Protein AF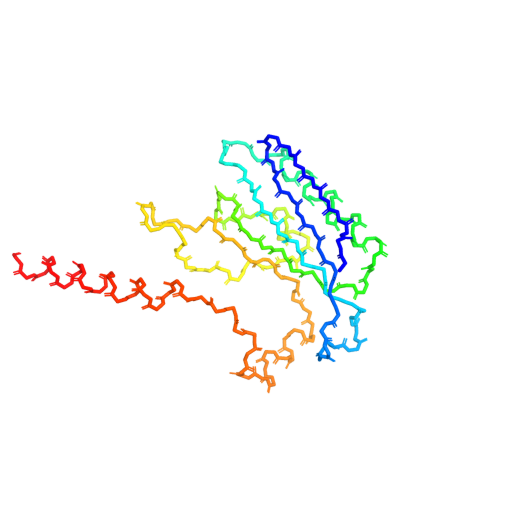-A0A9Q1CQW8-F1 (afdb_monomer_lite)

Radius of gyration: 17.64 Å; chains: 1; bounding box: 44×47×39 Å

Sequence (147 aa):
MLCSTISTPDIDFTSVKARPRFLSSEFSNITIINVYIRPSENFATSDQILKCTITDLQKENPQTYFLVVGDINRDHINMIETMGFQNIVNFCTYPQSNSIVDAVYIRVTATTLRHCIRYQRQITIVTGYTKVYCKETRRLVKNKDAN

Organism: Holothuria leucospilota (NCBI:txid206669)

Foldseek 3Di:
DWDDFDDDPFKTKTWDWDADPPDDPQAPTAIEMEMDGDDDPDNVVVLVVVVVVVVVVCVVGVRYWYKYWYFQQAQDDVSVVVVQWDWPDDAQPDPVVRGDGITIIGRDDPVNVVVVVVDVDDVPPPCVVPVVVVVVVVVVVVVVVVD

Structure (mmCIF, N/CA/C/O backbone):
data_AF-A0A9Q1CQW8-F1
#
_entry.id   AF-A0A9Q1CQW8-F1
#
loop_
_atom_site.group_PDB
_atom_site.id
_atom_site.type_symbol
_atom_site.label_atom_id
_atom_site.label_alt_id
_atom_site.label_comp_id
_atom_site.label_asym_id
_atom_sit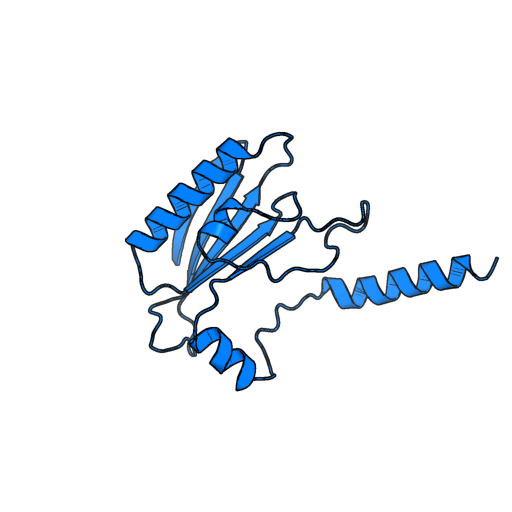e.label_entity_id
_atom_site.label_seq_id
_atom_site.pdbx_PDB_ins_code
_atom_site.Cartn_x
_atom_site.Cartn_y
_atom_site.Cartn_z
_atom_site.occupancy
_atom_site.B_iso_or_equiv
_atom_site.auth_seq_id
_atom_site.auth_comp_id
_atom_site.auth_asym_id
_atom_site.auth_atom_id
_atom_site.pdbx_PDB_model_num
ATOM 1 N N . MET A 1 1 ? -17.159 -3.297 0.514 1.00 86.00 1 MET A N 1
ATOM 2 C CA . MET A 1 1 ? -17.600 -2.113 -0.257 1.00 86.00 1 MET A CA 1
ATOM 3 C C . MET A 1 1 ? -16.402 -1.597 -1.033 1.00 86.00 1 MET A C 1
ATOM 5 O O . MET A 1 1 ? -15.336 -1.512 -0.436 1.00 86.00 1 MET A O 1
ATOM 9 N N . LEU A 1 2 ? -16.547 -1.328 -2.332 1.00 88.81 2 LEU A N 1
ATOM 10 C CA . LEU A 1 2 ? -15.499 -0.691 -3.138 1.00 88.81 2 LEU A CA 1
ATOM 11 C C . LEU A 1 2 ? -15.338 0.767 -2.696 1.00 88.81 2 LEU A C 1
ATOM 13 O O . LEU A 1 2 ? -16.343 1.431 -2.455 1.00 88.81 2 LEU A O 1
ATOM 17 N N . CYS A 1 3 ? -14.105 1.241 -2.545 1.00 88.31 3 CYS A N 1
ATOM 18 C CA . CYS A 1 3 ? -13.825 2.585 -2.033 1.00 88.31 3 CYS A CA 1
ATOM 19 C C . CYS A 1 3 ? -13.181 3.478 -3.081 1.00 88.31 3 CYS A C 1
ATOM 21 O O . CYS A 1 3 ? -13.604 4.614 -3.248 1.00 88.31 3 CYS A O 1
ATOM 23 N N . SER A 1 4 ? -12.181 2.967 -3.793 1.00 91.25 4 SER A N 1
ATOM 24 C CA . SER A 1 4 ? -11.530 3.688 -4.879 1.00 91.25 4 SER A CA 1
ATOM 25 C C . SER A 1 4 ? -10.915 2.705 -5.867 1.00 91.25 4 SER A C 1
ATOM 27 O O . SER A 1 4 ? -10.500 1.606 -5.492 1.00 91.25 4 SER A O 1
ATOM 29 N N . THR A 1 5 ? -10.860 3.115 -7.127 1.00 96.31 5 THR A N 1
ATOM 30 C CA . THR A 1 5 ? -10.161 2.421 -8.207 1.00 96.31 5 THR A CA 1
ATOM 31 C C . THR A 1 5 ? -9.406 3.454 -9.019 1.00 96.31 5 THR A C 1
ATOM 33 O O . THR A 1 5 ? -9.996 4.448 -9.442 1.00 96.31 5 THR A O 1
ATOM 36 N N . ILE A 1 6 ? -8.126 3.212 -9.257 1.00 95.50 6 ILE A N 1
ATOM 37 C CA . ILE A 1 6 ? -7.288 4.028 -10.131 1.00 95.50 6 ILE A CA 1
ATOM 38 C C . ILE A 1 6 ? -6.615 3.064 -11.095 1.00 95.50 6 ILE A C 1
ATOM 40 O O . ILE A 1 6 ? -6.135 2.015 -10.681 1.00 95.50 6 ILE A O 1
ATOM 44 N N . SER A 1 7 ? -6.602 3.414 -12.371 1.00 96.38 7 SER A N 1
ATOM 45 C CA . SER A 1 7 ? -5.868 2.678 -13.390 1.00 96.38 7 SER A CA 1
ATOM 46 C C . SER A 1 7 ? -5.165 3.701 -14.260 1.00 96.38 7 SER A C 1
ATOM 48 O O . SER A 1 7 ? -5.809 4.518 -14.922 1.00 96.38 7 SER A O 1
ATOM 50 N N . THR A 1 8 ? -3.841 3.719 -14.176 1.00 95.31 8 THR A N 1
ATOM 51 C CA . THR A 1 8 ? -2.967 4.546 -15.008 1.00 95.31 8 THR A CA 1
ATOM 52 C C . THR A 1 8 ? -1.907 3.660 -15.662 1.00 95.31 8 THR A C 1
ATOM 54 O O . THR A 1 8 ? -1.731 2.505 -15.267 1.00 95.31 8 THR A O 1
ATOM 57 N N . PRO A 1 9 ? -1.152 4.179 -16.645 1.00 95.06 9 PRO A N 1
ATOM 58 C CA . PRO A 1 9 ? -0.017 3.451 -17.208 1.00 95.06 9 PRO A CA 1
ATOM 59 C C . PRO A 1 9 ? 1.069 3.073 -16.190 1.00 95.06 9 PRO A C 1
ATOM 61 O O . PRO A 1 9 ? 1.864 2.188 -16.486 1.00 95.06 9 PRO A O 1
ATOM 64 N N . ASP A 1 10 ? 1.104 3.715 -15.017 1.00 95.69 10 ASP A N 1
ATOM 65 C CA . ASP A 1 10 ? 2.110 3.483 -13.973 1.00 95.69 10 ASP A CA 1
ATOM 66 C C . ASP A 1 10 ? 1.605 2.565 -12.849 1.00 95.69 10 ASP A C 1
ATOM 68 O O . ASP A 1 10 ? 2.384 1.816 -12.255 1.00 95.69 10 ASP A O 1
ATOM 72 N N . ILE A 1 11 ? 0.311 2.641 -12.513 1.00 96.44 11 ILE A N 1
ATOM 73 C CA . ILE A 1 11 ? -0.260 1.954 -11.352 1.00 96.44 11 ILE A CA 1
ATOM 74 C C . ILE A 1 11 ? -1.729 1.577 -11.563 1.00 96.44 11 ILE A C 1
ATOM 76 O O . ILE A 1 11 ? -2.560 2.401 -11.945 1.00 96.44 11 ILE A O 1
ATOM 80 N N . ASP A 1 12 ? -2.055 0.337 -11.212 1.00 97.25 12 ASP A N 1
ATOM 81 C CA . ASP A 1 12 ? -3.416 -0.133 -10.994 1.00 97.25 12 ASP A CA 1
ATOM 82 C C . ASP A 1 12 ? -3.646 -0.285 -9.484 1.00 97.25 12 ASP A C 1
ATOM 84 O O . ASP A 1 12 ? -2.926 -0.987 -8.779 1.00 97.25 12 ASP A O 1
ATOM 88 N N . PHE A 1 13 ? -4.655 0.398 -8.961 1.00 95.00 13 PHE A N 1
ATOM 89 C CA . PHE A 1 13 ? -4.977 0.468 -7.541 1.00 95.00 13 PHE A CA 1
ATOM 90 C C . PHE A 1 13 ? -6.459 0.171 -7.358 1.00 95.00 13 PHE A C 1
ATOM 92 O O . PHE A 1 13 ? -7.316 0.720 -8.049 1.00 95.00 13 PHE A O 1
ATOM 99 N N . THR A 1 14 ? -6.797 -0.669 -6.390 1.00 97.19 14 THR A N 1
ATOM 100 C CA . THR A 1 14 ? -8.183 -0.916 -5.991 1.00 97.19 14 THR A CA 1
ATOM 101 C C . THR A 1 14 ? -8.263 -1.038 -4.484 1.00 97.19 14 THR A C 1
ATOM 103 O O . THR A 1 14 ? -7.573 -1.862 -3.890 1.00 97.19 14 THR A O 1
ATOM 106 N N . SER A 1 15 ? -9.131 -0.252 -3.853 1.00 96.38 15 SER A N 1
ATOM 107 C CA . SER A 1 15 ? -9.360 -0.319 -2.415 1.00 96.38 15 SER A CA 1
ATOM 108 C C . SER A 1 15 ? -10.766 -0.792 -2.078 1.00 96.38 15 SER A C 1
ATOM 110 O O . SER A 1 15 ? -11.762 -0.361 -2.662 1.00 96.38 15 SER A O 1
ATOM 112 N N . VAL A 1 16 ? -10.851 -1.681 -1.094 1.00 95.75 16 VAL A N 1
ATOM 113 C CA . VAL A 1 16 ? -12.105 -2.219 -0.573 1.00 95.75 16 VAL A CA 1
ATOM 114 C C . VAL A 1 16 ? -12.136 -2.117 0.947 1.00 95.75 16 VAL A C 1
ATOM 116 O O . VAL A 1 16 ? -11.186 -2.483 1.636 1.00 95.75 16 VAL A O 1
ATOM 119 N N . LYS A 1 17 ? -13.263 -1.657 1.487 1.00 94.75 17 LYS A N 1
ATOM 120 C CA . LYS A 1 17 ? -13.567 -1.702 2.921 1.00 94.75 17 LYS A CA 1
ATOM 121 C C . LYS A 1 17 ? -14.283 -3.004 3.263 1.00 94.75 17 LYS A C 1
ATOM 123 O O . LYS A 1 17 ? -15.260 -3.384 2.602 1.00 94.75 17 LYS A O 1
ATOM 128 N N . ALA A 1 18 ? -13.840 -3.649 4.334 1.00 90.31 18 ALA A N 1
ATOM 129 C CA . ALA A 1 18 ? -14.454 -4.833 4.920 1.00 90.31 18 ALA A CA 1
ATOM 130 C C . ALA A 1 18 ? -14.469 -4.724 6.450 1.00 90.31 18 ALA A C 1
ATOM 132 O O . ALA A 1 18 ? -13.529 -4.212 7.052 1.00 90.31 18 ALA A O 1
ATOM 133 N N . ARG A 1 19 ? -15.514 -5.240 7.108 1.00 89.06 19 ARG A N 1
ATOM 134 C CA . ARG A 1 19 ? -15.590 -5.303 8.577 1.00 89.06 19 ARG A CA 1
ATOM 135 C C . ARG A 1 19 ? -15.643 -6.758 9.040 1.00 89.06 19 ARG A C 1
ATOM 137 O O . ARG A 1 19 ? -16.735 -7.305 9.176 1.00 89.06 19 ARG A O 1
ATOM 144 N N . PRO A 1 20 ? -14.489 -7.406 9.283 1.00 85.75 20 PRO A N 1
ATOM 145 C CA . PRO A 1 20 ? -14.475 -8.749 9.843 1.00 85.75 20 PRO A CA 1
ATOM 146 C C . PRO A 1 20 ? -15.199 -8.799 11.190 1.00 85.75 20 PRO A C 1
ATOM 148 O O . PRO A 1 20 ? -15.124 -7.855 11.986 1.00 85.75 20 PRO A O 1
ATOM 151 N N . ARG A 1 21 ? -15.847 -9.937 11.465 1.00 82.69 21 ARG A N 1
ATOM 152 C CA . ARG A 1 21 ? -16.586 -10.177 12.715 1.00 82.69 21 ARG A CA 1
ATOM 153 C C . ARG A 1 21 ? -15.717 -9.977 13.960 1.00 82.69 21 ARG A C 1
ATOM 155 O O . ARG A 1 21 ? -16.200 -9.454 14.955 1.00 82.69 21 ARG A O 1
ATOM 162 N N . PHE A 1 22 ? -14.443 -10.360 13.883 1.00 80.19 22 PHE A N 1
ATOM 163 C CA . PHE A 1 22 ? -13.497 -10.326 15.003 1.00 80.19 22 PHE A CA 1
ATOM 164 C C . PHE A 1 22 ? -12.467 -9.192 14.913 1.00 80.19 22 PHE A C 1
ATOM 166 O O . PHE A 1 22 ? -11.394 -9.281 15.504 1.00 80.19 22 PHE A O 1
ATOM 173 N N . LEU A 1 23 ? -12.767 -8.117 14.179 1.00 80.94 23 LEU A N 1
ATOM 174 C CA . LEU A 1 23 ? -11.896 -6.943 14.173 1.00 80.94 23 LEU A CA 1
ATOM 175 C C . LEU A 1 23 ? -12.003 -6.188 15.510 1.00 80.94 23 LEU A C 1
ATOM 177 O O . LEU A 1 23 ? -13.113 -5.930 15.989 1.00 80.94 23 LEU A O 1
ATOM 181 N N . SER A 1 24 ? -10.836 -5.832 16.061 1.00 82.50 24 SER A N 1
ATOM 182 C CA . SER A 1 24 ? -10.656 -5.055 17.296 1.00 82.50 24 SER A CA 1
ATOM 183 C C . SER A 1 24 ? -11.586 -3.843 17.360 1.00 82.50 24 SER A C 1
ATOM 185 O O . SER A 1 24 ? -11.860 -3.204 16.343 1.00 82.50 24 SER A O 1
ATOM 187 N N . SER A 1 25 ? -12.061 -3.512 18.561 1.00 82.81 25 SER A N 1
ATOM 188 C CA . SER A 1 25 ? -12.969 -2.383 18.791 1.00 82.81 25 SER A CA 1
ATOM 189 C C . SER A 1 25 ? -12.336 -1.024 18.493 1.00 82.81 25 SER A C 1
ATOM 191 O O . SER A 1 25 ? -13.060 -0.054 18.309 1.00 82.81 25 SER A O 1
ATOM 193 N N . GLU A 1 26 ? -11.005 -0.941 18.434 1.00 85.50 26 GLU A N 1
ATOM 194 C CA . GLU A 1 26 ? -10.297 0.290 18.057 1.00 85.50 26 GLU A CA 1
ATOM 195 C C . GLU A 1 26 ? -10.440 0.626 16.561 1.00 85.50 26 GLU A C 1
ATOM 197 O O . GLU A 1 26 ? -10.197 1.764 16.166 1.00 85.50 26 GLU A O 1
ATOM 202 N N . PHE A 1 27 ? -10.816 -0.359 15.733 1.00 88.94 27 PHE A N 1
ATOM 203 C CA . PHE A 1 27 ? -10.930 -0.199 14.292 1.00 88.94 27 PHE A CA 1
ATOM 204 C C . PHE A 1 27 ? -12.384 -0.296 13.836 1.00 88.94 27 PHE A C 1
ATOM 206 O O . PHE A 1 27 ? -13.124 -1.233 14.164 1.00 88.94 27 PHE A O 1
ATOM 213 N N . SER A 1 28 ? -12.786 0.656 13.001 1.00 92.19 28 SER A N 1
ATOM 214 C CA . SER A 1 28 ? -14.122 0.686 12.410 1.00 92.19 28 SER A CA 1
ATOM 215 C C . SER A 1 28 ? -14.257 -0.319 11.265 1.00 92.19 28 SER A C 1
ATOM 217 O O . SER A 1 28 ? -15.319 -0.917 11.109 1.00 92.19 28 SER A O 1
ATOM 219 N N . ASN A 1 29 ? -13.188 -0.548 10.495 1.00 93.00 29 ASN A N 1
ATOM 220 C CA . ASN A 1 29 ? -13.080 -1.525 9.407 1.00 93.00 29 ASN A CA 1
ATOM 221 C C . ASN A 1 29 ? -11.614 -1.783 9.026 1.00 93.00 29 ASN A C 1
ATOM 223 O O . ASN A 1 29 ? -10.694 -1.197 9.595 1.00 93.00 29 ASN A O 1
ATOM 227 N N . ILE A 1 30 ? -11.413 -2.711 8.094 1.00 93.00 30 ILE A N 1
ATOM 228 C CA . ILE A 1 30 ? -10.165 -2.891 7.361 1.00 93.00 30 ILE A CA 1
ATOM 229 C C . ILE A 1 30 ? -10.367 -2.315 5.960 1.00 93.00 30 ILE A C 1
ATOM 231 O O . ILE A 1 30 ? -11.330 -2.673 5.279 1.00 93.00 30 ILE A O 1
ATOM 235 N N . THR A 1 31 ? -9.436 -1.475 5.524 1.00 94.88 31 THR A N 1
ATOM 236 C CA . THR A 1 31 ? -9.302 -1.022 4.141 1.00 94.88 31 THR A CA 1
ATOM 237 C C . THR A 1 31 ? -8.163 -1.813 3.514 1.00 94.88 31 THR A C 1
ATOM 239 O O . THR A 1 31 ? -6.998 -1.646 3.880 1.00 94.88 31 THR A O 1
ATOM 242 N N . ILE A 1 32 ? -8.523 -2.715 2.605 1.00 95.12 32 ILE A N 1
ATOM 243 C CA . ILE A 1 32 ? -7.586 -3.528 1.835 1.00 95.12 32 ILE A CA 1
ATOM 244 C C . ILE A 1 32 ? -7.345 -2.800 0.523 1.00 95.12 32 ILE A C 1
ATOM 246 O O . ILE A 1 32 ? -8.289 -2.496 -0.201 1.00 95.12 32 ILE A O 1
ATOM 250 N N . ILE A 1 33 ? -6.089 -2.513 0.240 1.00 96.06 33 ILE A N 1
ATOM 251 C CA . ILE A 1 33 ? -5.625 -1.830 -0.953 1.00 96.06 33 ILE A CA 1
ATOM 252 C C . ILE A 1 33 ? -4.834 -2.854 -1.755 1.00 96.06 33 ILE A C 1
ATOM 254 O O . ILE A 1 33 ? -3.775 -3.282 -1.311 1.00 96.06 33 ILE A O 1
ATOM 258 N N . ASN A 1 34 ? -5.352 -3.247 -2.911 1.00 96.94 34 ASN A N 1
ATOM 259 C CA . ASN A 1 34 ? -4.612 -4.027 -3.887 1.00 96.94 34 ASN A CA 1
ATOM 260 C C . ASN A 1 34 ? -3.923 -3.077 -4.866 1.00 96.94 34 ASN A C 1
ATOM 262 O O . ASN A 1 34 ? -4.574 -2.186 -5.415 1.00 96.94 34 ASN A O 1
ATOM 266 N N . VAL A 1 35 ? -2.629 -3.268 -5.076 1.00 97.25 35 VAL A N 1
ATOM 267 C CA . VAL A 1 35 ? -1.789 -2.437 -5.934 1.00 97.25 35 VAL A CA 1
ATOM 268 C C . VAL A 1 35 ? -1.029 -3.324 -6.903 1.00 97.25 35 VAL A C 1
ATOM 270 O O . VAL A 1 35 ? -0.451 -4.334 -6.517 1.00 97.25 35 VAL A O 1
ATOM 273 N N . TYR A 1 36 ? -1.011 -2.907 -8.158 1.00 97.50 36 TYR A N 1
ATOM 274 C CA . TYR A 1 36 ? -0.082 -3.375 -9.162 1.00 97.50 36 TYR A CA 1
ATOM 275 C C . TYR A 1 36 ? 0.679 -2.165 -9.708 1.00 97.50 36 TYR A C 1
ATOM 277 O O . TYR A 1 36 ? 0.080 -1.281 -10.318 1.00 97.50 36 TYR A O 1
ATOM 285 N N . ILE A 1 37 ? 1.982 -2.088 -9.446 1.00 97.12 37 ILE A N 1
ATOM 286 C CA . ILE A 1 37 ? 2.856 -1.044 -9.997 1.00 97.12 37 ILE A CA 1
ATOM 287 C C . ILE A 1 37 ? 3.561 -1.632 -11.205 1.00 97.12 37 ILE A C 1
ATOM 289 O O . ILE A 1 37 ? 4.172 -2.694 -11.109 1.00 97.12 37 ILE A O 1
ATOM 293 N N . ARG A 1 38 ? 3.488 -0.951 -12.344 1.00 95.12 38 ARG A N 1
ATOM 294 C CA . ARG A 1 38 ? 4.124 -1.424 -13.576 1.00 95.12 38 ARG A CA 1
ATOM 295 C C . ARG A 1 38 ? 5.654 -1.381 -13.426 1.00 95.12 38 ARG A C 1
ATOM 297 O O . ARG A 1 38 ? 6.167 -0.441 -12.816 1.00 95.12 38 ARG A O 1
ATOM 304 N N . PRO A 1 39 ? 6.398 -2.356 -13.984 1.00 93.75 39 PRO A N 1
ATOM 305 C CA . PRO A 1 39 ? 7.857 -2.294 -14.010 1.00 93.75 39 PRO A CA 1
ATOM 306 C C . PRO A 1 39 ? 8.335 -0.991 -14.662 1.00 93.75 39 PRO A C 1
ATOM 308 O O . PRO A 1 39 ? 7.886 -0.648 -15.755 1.00 93.75 39 PRO A O 1
ATOM 311 N N . SER A 1 40 ? 9.235 -0.267 -13.999 1.00 90.69 40 SER A N 1
ATOM 312 C CA . SER A 1 40 ? 9.746 1.027 -14.460 1.00 90.69 40 SER A CA 1
ATOM 313 C C . SER A 1 40 ? 11.144 1.289 -13.897 1.00 90.69 40 SER A C 1
ATOM 315 O O . SER A 1 40 ? 11.503 0.769 -12.843 1.00 90.69 40 SER A O 1
ATOM 317 N N . GLU A 1 41 ? 11.928 2.130 -14.572 1.00 83.00 41 GLU A N 1
ATOM 318 C CA . GLU A 1 41 ? 13.177 2.681 -14.022 1.00 83.00 41 GLU A CA 1
ATOM 319 C C . GLU A 1 41 ? 12.907 3.800 -13.001 1.00 83.00 41 GLU A C 1
ATOM 321 O O . GLU A 1 41 ? 13.736 4.084 -12.137 1.00 83.00 41 GLU A O 1
ATOM 326 N N . ASN A 1 42 ? 11.732 4.437 -13.085 1.00 91.94 42 ASN A N 1
ATOM 327 C CA . ASN A 1 42 ? 11.323 5.530 -12.214 1.00 91.94 42 ASN A CA 1
ATOM 328 C C . ASN A 1 42 ? 9.894 5.322 -11.699 1.00 91.94 42 ASN A C 1
ATOM 330 O O . ASN A 1 42 ? 8.931 5.299 -12.465 1.00 91.94 42 ASN A O 1
ATOM 334 N N . PHE A 1 43 ? 9.761 5.232 -10.378 1.00 95.25 43 PHE A N 1
ATOM 335 C CA . PHE A 1 43 ? 8.495 4.981 -9.692 1.00 95.25 43 PHE A CA 1
ATOM 336 C C . PHE A 1 43 ? 7.827 6.245 -9.129 1.00 95.25 43 PHE A C 1
ATOM 338 O O . PHE A 1 43 ? 6.771 6.135 -8.506 1.00 95.25 43 PHE A O 1
ATOM 345 N N . ALA A 1 44 ? 8.388 7.441 -9.352 1.00 95.44 44 ALA A N 1
ATOM 346 C CA . ALA A 1 44 ? 7.940 8.685 -8.717 1.00 95.44 44 ALA A CA 1
ATOM 347 C C . ALA A 1 44 ? 6.440 8.968 -8.905 1.00 95.44 44 ALA A C 1
ATOM 349 O O . ALA A 1 44 ? 5.753 9.305 -7.940 1.00 95.44 44 ALA A O 1
ATOM 350 N N . THR A 1 45 ? 5.914 8.778 -10.119 1.00 95.25 45 THR A N 1
ATOM 351 C CA . THR A 1 45 ? 4.488 8.983 -10.419 1.00 95.25 45 THR A CA 1
ATOM 352 C C . THR A 1 45 ? 3.610 8.000 -9.646 1.00 95.25 45 THR A C 1
ATOM 354 O O . THR A 1 45 ? 2.672 8.414 -8.964 1.00 95.25 45 THR A O 1
ATOM 357 N N . SER A 1 46 ? 3.944 6.703 -9.688 1.00 96.00 46 SER A N 1
ATOM 358 C CA . SER A 1 46 ? 3.211 5.664 -8.951 1.00 96.00 46 SER A CA 1
ATOM 359 C C . SER A 1 46 ? 3.245 5.899 -7.436 1.00 96.00 46 SER A C 1
ATOM 361 O O . SER A 1 46 ? 2.215 5.789 -6.770 1.00 96.00 46 SER A O 1
ATOM 363 N N . ASP A 1 47 ? 4.393 6.330 -6.903 1.00 96.06 47 ASP A N 1
ATOM 364 C CA . ASP A 1 47 ? 4.574 6.658 -5.491 1.00 96.06 47 ASP A CA 1
ATOM 365 C C . ASP A 1 47 ? 3.721 7.854 -5.082 1.00 96.06 47 ASP A C 1
ATOM 367 O O . ASP A 1 47 ? 3.046 7.816 -4.052 1.00 96.06 47 ASP A O 1
ATOM 371 N N . GLN A 1 48 ? 3.693 8.909 -5.895 1.00 96.06 48 GLN A N 1
ATOM 372 C CA . GLN A 1 48 ? 2.872 10.080 -5.618 1.00 96.06 48 GLN A CA 1
ATOM 373 C C . GLN A 1 48 ? 1.376 9.736 -5.626 1.00 96.06 48 GLN A C 1
ATOM 375 O O . GLN A 1 48 ? 0.667 10.108 -4.688 1.00 96.06 48 GLN A O 1
ATOM 380 N N . ILE A 1 49 ? 0.902 8.993 -6.633 1.00 95.75 49 ILE A N 1
ATOM 381 C CA . ILE A 1 49 ? -0.501 8.558 -6.729 1.00 95.75 49 ILE A CA 1
ATOM 382 C C . ILE A 1 49 ? -0.885 7.726 -5.503 1.00 95.75 49 ILE A C 1
ATOM 384 O O . ILE A 1 49 ? -1.906 7.988 -4.857 1.00 95.75 49 ILE A O 1
ATOM 388 N N . LEU A 1 50 ? -0.052 6.746 -5.153 1.00 96.00 50 LEU A N 1
ATOM 389 C CA . LEU A 1 50 ? -0.286 5.852 -4.027 1.00 96.00 50 LEU A CA 1
ATOM 390 C C . LEU A 1 50 ? -0.296 6.615 -2.696 1.00 96.00 50 LEU A C 1
ATOM 392 O O . LEU A 1 50 ? -1.208 6.432 -1.888 1.00 96.00 50 LEU A O 1
ATOM 396 N N . LYS A 1 51 ? 0.659 7.532 -2.495 1.00 95.94 51 LYS A N 1
ATOM 397 C CA . LYS A 1 51 ? 0.742 8.397 -1.310 1.00 95.94 51 LYS A CA 1
ATOM 398 C C . LYS A 1 51 ? -0.511 9.241 -1.133 1.00 95.94 51 LYS A C 1
ATOM 400 O O . LYS A 1 51 ? -1.087 9.259 -0.044 1.00 95.94 51 LYS A O 1
ATOM 405 N N . CYS A 1 52 ? -0.910 9.957 -2.183 1.00 95.38 52 CYS A N 1
ATOM 406 C CA . CYS A 1 52 ? -2.088 10.817 -2.162 1.00 95.38 52 CYS A CA 1
ATOM 407 C C . CYS A 1 52 ? -3.333 9.992 -1.835 1.00 95.38 52 CYS A C 1
ATOM 409 O O . CYS A 1 52 ? -4.047 10.310 -0.889 1.00 95.38 52 CYS A O 1
ATOM 411 N N . THR A 1 53 ? -3.508 8.858 -2.512 1.00 94.31 53 THR A N 1
ATOM 412 C CA . THR A 1 53 ? -4.693 8.014 -2.342 1.00 94.31 53 THR A CA 1
ATOM 413 C C . THR A 1 53 ? -4.775 7.397 -0.944 1.00 94.31 53 THR A C 1
ATOM 415 O O . THR A 1 53 ? -5.835 7.425 -0.321 1.00 94.31 53 THR A O 1
ATOM 418 N N . ILE A 1 54 ? -3.667 6.880 -0.396 1.00 94.88 54 ILE A N 1
ATOM 419 C CA . ILE A 1 54 ? -3.630 6.376 0.989 1.00 94.88 54 ILE A CA 1
ATOM 420 C C . ILE A 1 54 ? -3.932 7.508 1.976 1.00 94.88 54 ILE A C 1
ATOM 422 O O . ILE A 1 54 ? -4.694 7.306 2.919 1.00 94.88 54 ILE A O 1
ATOM 426 N N . THR A 1 55 ? -3.365 8.695 1.756 1.00 95.38 55 THR A N 1
ATOM 427 C CA . THR A 1 55 ? -3.593 9.866 2.615 1.00 95.38 55 THR A CA 1
ATOM 428 C C . THR A 1 55 ? -5.065 10.281 2.613 1.00 95.38 55 THR A C 1
ATOM 430 O O . THR A 1 55 ? -5.621 10.582 3.668 1.00 95.38 55 THR A O 1
ATOM 433 N N . ASP A 1 56 ? -5.719 10.266 1.455 1.00 95.19 56 ASP A N 1
ATOM 434 C CA . ASP A 1 56 ? -7.129 10.633 1.334 1.00 95.19 56 ASP A CA 1
ATOM 435 C C . ASP A 1 56 ? -8.040 9.594 1.998 1.00 95.19 56 ASP A C 1
ATOM 437 O O . ASP A 1 56 ? -8.924 9.959 2.773 1.00 95.19 56 ASP A O 1
ATOM 441 N N . LEU A 1 57 ? -7.756 8.298 1.821 1.00 93.75 57 LEU A N 1
ATOM 442 C CA . LEU A 1 57 ? -8.464 7.225 2.531 1.00 93.75 57 LEU A CA 1
ATOM 443 C C . LEU A 1 57 ? -8.266 7.309 4.055 1.00 93.75 57 LEU A C 1
ATOM 445 O O . LEU A 1 57 ? -9.193 7.037 4.819 1.00 93.75 57 LEU A O 1
ATOM 449 N N . GLN A 1 58 ? -7.067 7.690 4.512 1.00 92.75 58 GLN A N 1
ATOM 450 C CA . GLN A 1 58 ? -6.770 7.904 5.933 1.00 92.75 58 GLN A CA 1
ATOM 451 C C . GLN A 1 58 ? -7.579 9.064 6.513 1.00 92.75 58 GLN A C 1
ATOM 453 O O . GLN A 1 58 ? -8.075 8.957 7.634 1.00 92.75 58 GLN A O 1
ATOM 458 N N . LYS A 1 59 ? -7.727 10.159 5.758 1.00 94.69 59 LYS A N 1
ATOM 459 C CA . LYS A 1 59 ? -8.559 11.303 6.154 1.00 94.69 59 LYS A CA 1
ATOM 460 C C . LYS A 1 59 ? -10.041 10.939 6.193 1.00 94.69 59 LYS A C 1
ATOM 462 O O . LYS A 1 59 ? -10.733 11.364 7.112 1.00 94.69 59 LYS A O 1
ATOM 467 N N . GLU A 1 60 ? -10.516 10.151 5.228 1.00 93.56 60 GLU A N 1
ATOM 468 C CA . GLU A 1 60 ? -11.918 9.726 5.146 1.00 93.56 60 GLU A CA 1
ATOM 469 C C . GLU A 1 60 ? -12.321 8.842 6.338 1.00 93.56 60 GLU A C 1
ATOM 471 O O . GLU A 1 60 ? -13.418 8.978 6.876 1.00 93.56 60 GLU A O 1
ATOM 476 N N . ASN A 1 61 ? -11.440 7.936 6.775 1.00 91.00 61 ASN A N 1
ATOM 477 C CA . ASN A 1 61 ? -11.691 7.085 7.936 1.00 91.00 61 ASN A CA 1
ATOM 478 C C . ASN A 1 61 ? -10.413 6.834 8.755 1.00 91.00 61 ASN A C 1
ATOM 480 O O . ASN A 1 61 ? -9.749 5.811 8.562 1.00 91.00 61 ASN A O 1
ATOM 484 N N . PRO A 1 62 ? -10.103 7.693 9.742 1.00 91.19 62 PRO A N 1
ATOM 485 C CA . PRO A 1 62 ? -8.903 7.555 10.571 1.00 91.19 62 PRO A CA 1
ATOM 486 C C . PRO A 1 62 ? -8.850 6.263 11.400 1.00 91.19 62 PRO A C 1
ATOM 488 O O . PRO A 1 62 ? -7.774 5.834 11.809 1.00 91.19 62 PRO A O 1
ATOM 491 N N . GLN A 1 63 ? -10.006 5.637 11.653 1.00 90.94 63 GLN A N 1
ATOM 492 C CA . GLN A 1 63 ? -10.132 4.400 12.429 1.00 90.94 63 GLN A CA 1
ATOM 493 C C . GLN A 1 63 ? -10.106 3.133 11.558 1.00 90.94 63 GLN A C 1
ATOM 495 O O . GLN A 1 63 ? -10.412 2.046 12.050 1.00 90.94 63 GLN A O 1
ATOM 500 N N . THR A 1 64 ? -9.771 3.223 10.268 1.00 90.50 64 THR A N 1
ATOM 501 C CA . THR A 1 64 ? -9.549 2.015 9.466 1.00 90.50 64 THR A CA 1
ATOM 502 C C . THR A 1 64 ? -8.175 1.413 9.739 1.00 90.50 64 THR A C 1
ATOM 504 O O . THR A 1 64 ? -7.163 2.110 9.819 1.00 90.50 64 THR A O 1
ATOM 507 N N . TYR A 1 65 ? -8.119 0.086 9.791 1.00 91.25 65 TYR A N 1
ATOM 508 C CA . TYR A 1 65 ? -6.863 -0.636 9.652 1.00 91.25 65 TYR A CA 1
ATOM 509 C C . TYR A 1 65 ? -6.500 -0.729 8.168 1.00 91.25 65 TYR A C 1
ATOM 511 O O . TYR A 1 65 ? -7.345 -1.119 7.364 1.00 91.25 65 TYR A O 1
ATOM 519 N N . PHE A 1 66 ? -5.277 -0.363 7.789 1.00 92.44 66 PHE A N 1
ATOM 520 C CA . PHE A 1 66 ? -4.828 -0.438 6.398 1.00 92.44 66 PHE A CA 1
ATOM 521 C C . PHE A 1 66 ? -4.003 -1.694 6.148 1.00 92.44 66 PHE A C 1
ATOM 523 O O . PHE A 1 66 ? -3.085 -2.009 6.906 1.00 92.44 66 PHE A O 1
ATOM 530 N N . LEU A 1 67 ? -4.316 -2.354 5.039 1.00 93.75 67 LEU A N 1
ATOM 531 C CA . LEU A 1 67 ? -3.554 -3.455 4.476 1.00 93.75 67 LEU A CA 1
ATOM 532 C C . LEU A 1 67 ? -3.292 -3.125 3.005 1.00 93.75 67 LEU A C 1
ATOM 534 O O . LEU A 1 67 ? -4.234 -3.117 2.219 1.00 93.75 67 LEU A O 1
ATOM 538 N N . VAL A 1 68 ? -2.047 -2.826 2.641 1.00 95.88 68 VAL A N 1
ATOM 539 C CA . VAL A 1 68 ? -1.644 -2.581 1.247 1.00 95.88 68 VAL A CA 1
ATOM 540 C C . VAL A 1 68 ? -0.937 -3.831 0.739 1.00 95.88 68 VAL A C 1
ATOM 542 O O . VAL A 1 68 ? -0.017 -4.317 1.386 1.00 95.88 68 VAL A O 1
ATOM 545 N N . VAL A 1 69 ? -1.388 -4.390 -0.377 1.00 96.12 69 VAL A N 1
ATOM 546 C CA . VAL A 1 69 ? -0.913 -5.669 -0.916 1.00 96.12 69 VAL A CA 1
ATOM 547 C C . VAL A 1 69 ? -0.792 -5.616 -2.426 1.00 96.12 69 VAL A C 1
ATOM 549 O O . VAL A 1 69 ? -1.535 -4.882 -3.071 1.00 96.12 69 VAL A O 1
ATOM 552 N N . GLY A 1 70 ? 0.087 -6.443 -2.978 1.00 95.88 70 GLY A N 1
ATOM 553 C CA . GLY A 1 70 ? 0.127 -6.747 -4.405 1.00 95.88 70 GLY A CA 1
ATOM 554 C C . GLY A 1 70 ? 1.535 -6.695 -4.981 1.00 95.88 70 GLY A C 1
ATOM 555 O O . GLY A 1 70 ? 2.511 -6.695 -4.230 1.00 95.88 70 GLY A O 1
ATOM 556 N N . ASP A 1 71 ? 1.620 -6.677 -6.307 1.00 95.94 71 ASP A N 1
ATOM 557 C CA . ASP A 1 71 ? 2.875 -6.695 -7.057 1.00 95.94 71 ASP A CA 1
ATOM 558 C C . ASP A 1 71 ? 3.356 -5.260 -7.304 1.00 95.94 71 ASP A C 1
ATOM 560 O O . ASP A 1 71 ? 2.729 -4.460 -7.999 1.00 95.94 71 ASP A O 1
ATOM 564 N N . ILE A 1 72 ? 4.475 -4.916 -6.685 1.00 96.12 72 ILE A N 1
ATOM 565 C CA . ILE A 1 72 ? 5.066 -3.582 -6.711 1.00 96.12 72 ILE A CA 1
ATOM 566 C C . ILE A 1 72 ? 6.268 -3.495 -7.660 1.00 96.12 72 ILE A C 1
ATOM 568 O O . ILE A 1 72 ? 6.828 -2.408 -7.799 1.00 96.12 72 ILE A O 1
ATOM 572 N N . ASN A 1 73 ? 6.666 -4.610 -8.293 1.00 95.75 73 ASN A N 1
ATOM 573 C CA . ASN A 1 73 ? 7.802 -4.721 -9.216 1.00 95.75 73 ASN A CA 1
ATOM 574 C C . ASN A 1 73 ? 9.139 -4.150 -8.687 1.00 95.75 73 ASN A C 1
ATOM 576 O O . ASN A 1 73 ? 9.995 -3.718 -9.460 1.00 95.75 73 ASN A O 1
ATOM 580 N N . ARG A 1 74 ? 9.328 -4.157 -7.361 1.00 94.00 74 ARG A N 1
ATOM 581 C CA . ARG A 1 74 ? 10.561 -3.787 -6.637 1.00 94.00 74 ARG A CA 1
ATOM 582 C C . ARG A 1 74 ? 10.524 -4.353 -5.215 1.00 94.00 74 ARG A C 1
ATOM 584 O O . ARG A 1 74 ? 9.453 -4.686 -4.730 1.00 94.00 74 ARG A O 1
ATOM 591 N N . ASP A 1 75 ? 11.656 -4.381 -4.518 1.00 91.12 75 ASP A N 1
ATOM 592 C CA . ASP A 1 75 ? 11.726 -5.005 -3.186 1.00 91.12 75 ASP A CA 1
ATOM 593 C C . ASP A 1 75 ? 10.915 -4.261 -2.106 1.00 91.12 75 ASP A C 1
ATOM 595 O O . ASP A 1 75 ? 10.347 -4.879 -1.202 1.00 91.12 75 ASP A O 1
ATOM 599 N N . HIS A 1 76 ? 10.881 -2.925 -2.163 1.00 93.38 76 HIS A N 1
ATOM 600 C CA . HIS A 1 76 ? 10.207 -2.097 -1.162 1.00 93.38 76 HIS A CA 1
ATOM 601 C C . HIS A 1 76 ? 9.803 -0.709 -1.692 1.00 93.38 76 HIS A C 1
ATOM 603 O O . HIS A 1 76 ? 10.355 -0.188 -2.662 1.00 93.38 76 HIS A O 1
ATOM 609 N N . ILE A 1 77 ? 8.836 -0.087 -1.014 1.00 95.12 77 ILE A N 1
ATOM 610 C CA . ILE A 1 77 ? 8.327 1.267 -1.238 1.00 95.12 77 ILE A CA 1
ATOM 611 C C . ILE A 1 77 ? 8.685 2.138 -0.025 1.00 95.12 77 ILE A C 1
ATOM 613 O O . ILE A 1 77 ? 7.892 2.291 0.907 1.00 95.12 77 ILE A O 1
ATOM 617 N N . ASN A 1 78 ? 9.863 2.769 -0.065 1.00 93.81 78 ASN A N 1
ATOM 618 C CA . ASN A 1 78 ? 10.387 3.627 1.015 1.00 93.81 78 ASN A CA 1
ATOM 619 C C . ASN A 1 78 ? 9.388 4.694 1.501 1.00 93.81 78 ASN A C 1
ATOM 621 O O . ASN A 1 78 ? 9.294 5.008 2.690 1.00 93.81 78 ASN A O 1
ATOM 625 N N . MET A 1 79 ? 8.617 5.266 0.575 1.00 94.62 79 MET A N 1
ATOM 626 C CA . MET A 1 79 ? 7.629 6.296 0.888 1.00 94.62 79 MET A CA 1
ATOM 627 C C . MET A 1 79 ? 6.502 5.762 1.786 1.00 94.62 79 MET A C 1
ATOM 629 O O . MET A 1 79 ? 6.143 6.426 2.758 1.00 94.62 79 MET A O 1
ATOM 633 N N . ILE A 1 80 ? 5.994 4.555 1.515 1.00 93.81 80 ILE A N 1
ATOM 634 C CA . ILE A 1 80 ? 4.968 3.907 2.344 1.00 93.81 80 ILE A CA 1
ATOM 635 C C . ILE A 1 80 ? 5.532 3.568 3.726 1.00 93.81 80 ILE A C 1
ATOM 637 O O . ILE A 1 80 ? 4.859 3.762 4.739 1.00 93.81 80 ILE A O 1
ATOM 641 N N . GLU A 1 81 ? 6.785 3.128 3.791 1.00 94.00 81 GLU A N 1
ATOM 642 C CA . GLU A 1 81 ? 7.454 2.819 5.058 1.00 94.00 81 GLU A CA 1
ATOM 643 C C . GLU A 1 81 ? 7.616 4.065 5.932 1.00 94.00 81 GLU A C 1
ATOM 645 O O . GLU A 1 81 ? 7.320 4.040 7.127 1.00 94.00 81 GLU A O 1
ATOM 650 N N . THR A 1 82 ? 7.932 5.206 5.315 1.00 94.00 82 THR A N 1
ATOM 651 C CA . THR A 1 82 ? 7.979 6.514 5.993 1.00 94.00 82 THR A CA 1
ATOM 652 C C . THR A 1 82 ? 6.600 6.943 6.525 1.00 94.00 82 THR A C 1
ATOM 654 O O . THR A 1 82 ? 6.511 7.660 7.520 1.00 94.00 82 THR A O 1
ATOM 657 N N . MET A 1 83 ? 5.496 6.467 5.934 1.00 92.75 83 MET A N 1
ATOM 658 C CA . MET A 1 83 ? 4.136 6.670 6.468 1.00 92.75 83 MET A CA 1
ATOM 659 C C . MET A 1 83 ? 3.814 5.762 7.679 1.00 92.75 83 MET A C 1
ATOM 661 O O . MET A 1 83 ? 2.715 5.837 8.246 1.00 92.75 83 MET A O 1
ATOM 665 N N . GLY A 1 84 ? 4.763 4.922 8.104 1.00 91.62 84 GLY A N 1
ATOM 666 C CA . GLY A 1 84 ? 4.656 4.028 9.257 1.00 91.62 84 GLY A CA 1
ATOM 667 C C . GLY A 1 84 ? 4.101 2.642 8.928 1.00 91.62 84 GLY A C 1
ATOM 668 O O . GLY A 1 84 ? 3.576 1.969 9.818 1.00 91.62 84 GLY A O 1
ATOM 669 N N . PHE A 1 85 ? 4.159 2.230 7.663 1.00 93.06 85 PHE A N 1
ATOM 670 C CA . PHE A 1 85 ? 3.849 0.863 7.255 1.00 93.06 85 PHE A CA 1
ATOM 671 C C . PHE A 1 85 ? 5.103 -0.012 7.285 1.00 93.06 85 PHE A C 1
ATOM 673 O O . PHE A 1 85 ? 6.218 0.469 7.130 1.00 93.06 85 PHE A O 1
ATOM 680 N N . GLN A 1 86 ? 4.914 -1.316 7.444 1.00 91.94 86 GLN A N 1
ATOM 681 C CA . GLN A 1 86 ? 5.980 -2.308 7.415 1.00 91.94 86 GLN A CA 1
ATOM 682 C C . GLN A 1 86 ? 5.669 -3.362 6.356 1.00 91.94 86 GLN A C 1
ATOM 684 O O . GLN A 1 86 ? 4.581 -3.945 6.395 1.00 91.94 86 GLN A O 1
ATOM 689 N N . ASN A 1 87 ? 6.623 -3.628 5.455 1.00 91.44 87 ASN A N 1
ATOM 690 C CA . ASN A 1 87 ? 6.549 -4.792 4.576 1.00 91.44 87 ASN A CA 1
ATOM 691 C C . ASN A 1 87 ? 6.817 -6.059 5.394 1.00 91.44 87 ASN A C 1
ATOM 693 O O . ASN A 1 87 ? 7.832 -6.154 6.085 1.00 91.44 87 ASN A O 1
ATOM 697 N N . ILE A 1 88 ? 5.916 -7.032 5.324 1.00 89.88 88 ILE A N 1
ATOM 698 C CA . ILE A 1 88 ? 6.087 -8.332 5.988 1.00 89.88 88 ILE A CA 1
ATOM 699 C C . ILE A 1 88 ? 6.516 -9.443 5.027 1.00 89.88 88 ILE A C 1
ATOM 701 O O . ILE A 1 88 ? 6.776 -10.560 5.474 1.00 89.88 88 ILE A O 1
ATOM 705 N N . VAL A 1 89 ? 6.594 -9.165 3.722 1.00 86.88 89 VAL A N 1
ATOM 706 C CA . VAL A 1 89 ? 7.139 -10.108 2.742 1.00 86.88 89 VAL A CA 1
ATOM 707 C C . VAL A 1 89 ? 8.660 -10.012 2.768 1.00 86.88 89 VAL A C 1
ATOM 709 O O . VAL A 1 89 ? 9.234 -8.961 2.512 1.00 86.88 89 VAL A O 1
ATOM 712 N N . ASN A 1 90 ? 9.312 -11.123 3.102 1.00 86.31 90 ASN A N 1
ATOM 713 C CA . ASN A 1 90 ? 10.767 -11.224 3.231 1.00 86.31 90 ASN A CA 1
ATOM 714 C C . ASN A 1 90 ? 11.339 -12.460 2.517 1.00 86.31 90 ASN A C 1
ATOM 716 O O . ASN A 1 90 ? 12.417 -12.945 2.857 1.00 86.31 90 ASN A O 1
ATOM 720 N N . PHE A 1 91 ? 10.593 -13.005 1.558 1.00 86.19 91 PHE A N 1
ATOM 721 C CA . PHE A 1 91 ?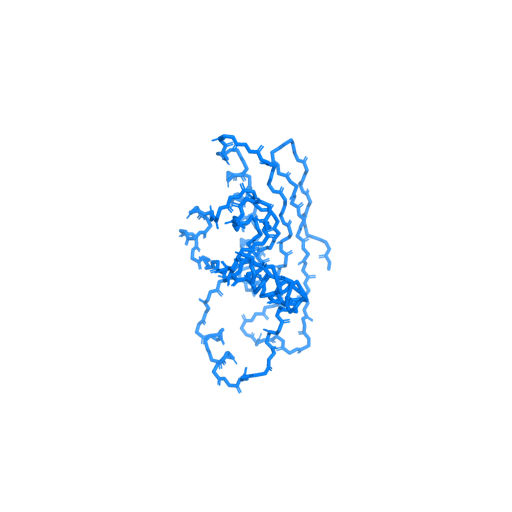 10.970 -14.180 0.786 1.00 86.19 91 PHE A CA 1
ATOM 722 C C . PHE A 1 91 ? 10.771 -13.910 -0.704 1.00 86.19 91 PHE A C 1
ATOM 724 O O . PHE A 1 91 ? 9.923 -13.107 -1.078 1.00 86.19 91 PHE A O 1
ATOM 731 N N . CYS A 1 92 ? 11.541 -14.606 -1.541 1.00 88.19 92 CYS A N 1
ATOM 732 C CA . CYS A 1 92 ? 11.459 -14.516 -2.997 1.00 88.19 92 CYS A CA 1
ATOM 733 C C . CYS A 1 92 ? 10.040 -14.829 -3.494 1.00 88.19 92 CYS A C 1
ATOM 735 O O . CYS A 1 92 ? 9.508 -15.911 -3.220 1.00 88.19 92 CYS A O 1
ATOM 737 N N . THR A 1 93 ? 9.451 -13.890 -4.231 1.00 91.25 93 THR A N 1
ATOM 738 C CA . THR A 1 93 ? 8.118 -14.044 -4.829 1.00 91.25 93 THR A CA 1
ATOM 739 C C . THR A 1 93 ? 8.169 -14.170 -6.348 1.00 91.25 93 THR A C 1
ATOM 741 O O . THR A 1 93 ? 7.230 -14.697 -6.940 1.00 91.25 93 THR A O 1
ATOM 744 N N . TYR A 1 94 ? 9.308 -13.827 -6.963 1.00 89.62 94 TYR A N 1
ATOM 745 C CA . TYR A 1 94 ? 9.574 -14.049 -8.379 1.00 89.62 94 TYR A CA 1
ATOM 746 C C . TYR A 1 94 ? 10.831 -14.923 -8.585 1.00 89.62 94 TYR A C 1
ATOM 748 O O . TYR A 1 94 ? 11.965 -14.427 -8.595 1.00 89.62 94 TYR A O 1
ATOM 756 N N . PRO A 1 95 ? 10.659 -16.255 -8.726 1.00 86.69 95 PRO A N 1
ATOM 757 C CA . PRO A 1 95 ? 11.760 -17.221 -8.711 1.00 86.69 95 PRO A CA 1
ATOM 758 C C . PRO A 1 95 ? 12.779 -17.073 -9.843 1.00 86.69 95 PRO A C 1
ATOM 760 O O . PRO A 1 95 ? 13.938 -17.435 -9.661 1.00 86.69 95 PRO A O 1
ATOM 763 N N . GLN A 1 96 ? 12.365 -16.566 -11.006 1.00 89.56 96 GLN A N 1
ATOM 764 C CA . GLN A 1 96 ? 13.205 -16.488 -12.203 1.00 89.56 96 GLN A CA 1
ATOM 765 C C . GLN A 1 96 ? 14.407 -15.556 -12.012 1.00 89.56 96 GLN A C 1
ATOM 767 O O . GLN A 1 96 ? 15.486 -15.853 -12.518 1.00 89.56 96 GLN A O 1
ATOM 772 N N . SER A 1 97 ? 14.237 -14.461 -11.267 1.00 88.19 97 SER A N 1
ATOM 773 C CA . SER A 1 97 ? 15.312 -13.509 -10.946 1.00 88.19 97 SER A CA 1
ATOM 774 C C . SER A 1 97 ? 15.673 -13.474 -9.464 1.00 88.19 97 SER A C 1
ATOM 776 O O . SER A 1 97 ? 16.467 -12.632 -9.056 1.00 88.19 97 SER A O 1
ATOM 778 N N . ASN A 1 98 ? 15.118 -14.384 -8.658 1.00 90.25 98 ASN A N 1
ATOM 779 C CA . ASN A 1 98 ? 15.332 -14.437 -7.213 1.00 90.25 98 ASN A CA 1
ATOM 780 C C . ASN A 1 98 ? 15.031 -13.099 -6.498 1.00 90.25 98 ASN A C 1
ATOM 782 O O . ASN A 1 98 ? 15.782 -12.683 -5.617 1.00 90.25 98 ASN A O 1
ATOM 786 N N . SER A 1 99 ? 13.948 -12.423 -6.894 1.00 90.62 99 SER A N 1
ATOM 787 C CA . SER A 1 99 ? 13.556 -11.105 -6.376 1.00 90.62 99 SER A CA 1
ATOM 788 C C . SER A 1 99 ? 12.253 -11.149 -5.573 1.00 90.62 99 SER A C 1
ATOM 790 O O . SER A 1 99 ? 11.461 -12.097 -5.657 1.00 90.62 99 SER A O 1
ATOM 792 N N . ILE A 1 100 ? 12.037 -10.110 -4.765 1.00 91.56 100 ILE A N 1
ATOM 793 C CA . ILE A 1 100 ? 10.798 -9.886 -4.022 1.00 91.56 100 ILE A CA 1
ATOM 794 C C . ILE A 1 100 ? 10.046 -8.788 -4.767 1.00 91.56 100 ILE A C 1
ATOM 796 O O . ILE A 1 100 ? 10.444 -7.633 -4.733 1.00 91.56 100 ILE A O 1
ATOM 800 N N . VAL A 1 101 ? 8.999 -9.153 -5.501 1.00 94.75 101 VAL A N 1
ATOM 801 C CA . VAL A 1 101 ? 8.211 -8.184 -6.287 1.00 94.75 101 VAL A CA 1
ATOM 802 C C . VAL A 1 101 ? 6.821 -7.981 -5.708 1.00 94.75 101 VAL A C 1
ATOM 804 O O . VAL A 1 101 ? 6.210 -6.947 -5.940 1.00 94.75 101 VAL A O 1
ATOM 807 N N . ASP A 1 102 ? 6.348 -8.922 -4.894 1.00 94.81 102 ASP A N 1
ATOM 808 C CA . ASP A 1 102 ? 5.107 -8.785 -4.149 1.00 94.81 102 ASP A CA 1
ATOM 809 C C . ASP A 1 102 ? 5.390 -8.240 -2.753 1.00 94.81 102 ASP A C 1
ATOM 811 O O . ASP A 1 102 ? 6.325 -8.665 -2.070 1.00 94.81 102 ASP A O 1
ATOM 815 N N . ALA A 1 103 ? 4.529 -7.342 -2.290 1.00 94.56 103 ALA A N 1
ATOM 816 C CA . ALA A 1 103 ? 4.630 -6.756 -0.967 1.00 94.56 103 ALA A CA 1
ATOM 817 C C . ALA A 1 103 ? 3.314 -6.847 -0.201 1.00 94.56 103 ALA A C 1
ATOM 819 O O . ALA A 1 103 ? 2.216 -6.865 -0.763 1.00 94.56 103 ALA A O 1
ATOM 820 N N . VAL A 1 104 ? 3.444 -6.872 1.124 1.00 95.12 104 VAL A N 1
ATOM 821 C CA . VAL A 1 104 ? 2.326 -6.741 2.055 1.00 95.12 104 VAL A CA 1
ATOM 822 C C . VAL A 1 104 ? 2.732 -5.740 3.118 1.00 95.12 104 VAL A C 1
ATOM 824 O O . VAL A 1 104 ? 3.528 -6.035 4.003 1.00 95.12 104 VAL A O 1
ATOM 827 N N . TYR A 1 105 ? 2.159 -4.553 3.029 1.00 95.19 105 TYR A N 1
ATOM 828 C CA . TYR A 1 105 ? 2.376 -3.442 3.931 1.00 95.19 105 TYR A CA 1
ATOM 829 C C . TYR A 1 105 ? 1.250 -3.361 4.955 1.00 95.19 105 TYR A C 1
ATOM 831 O O . TYR A 1 105 ? 0.075 -3.188 4.616 1.00 95.19 105 TYR A O 1
ATOM 839 N N . ILE A 1 106 ? 1.622 -3.443 6.229 1.00 92.12 106 ILE A N 1
ATOM 840 C CA . ILE A 1 106 ? 0.704 -3.288 7.360 1.00 92.12 106 ILE A CA 1
ATOM 841 C C . ILE A 1 106 ? 1.134 -2.131 8.245 1.00 92.12 106 ILE A C 1
ATOM 843 O O . ILE A 1 106 ? 2.323 -1.855 8.388 1.00 92.12 106 ILE A O 1
ATOM 847 N N . ARG A 1 107 ? 0.175 -1.481 8.904 1.00 86.25 107 ARG A N 1
ATOM 848 C CA . ARG A 1 107 ? 0.492 -0.556 9.993 1.00 86.25 107 ARG A CA 1
ATOM 849 C C . ARG A 1 107 ? 0.541 -1.336 11.301 1.00 86.25 107 ARG A C 1
ATOM 851 O O . ARG A 1 107 ? -0.469 -1.906 11.719 1.00 86.25 107 ARG A O 1
ATOM 858 N N . VAL A 1 108 ? 1.701 -1.390 11.946 1.00 74.12 108 VAL A N 1
ATOM 859 C CA . VAL A 1 108 ? 1.829 -2.064 13.243 1.00 74.12 108 VAL A CA 1
ATOM 860 C C . VAL A 1 108 ? 1.289 -1.142 14.330 1.00 74.12 108 VAL A C 1
ATOM 862 O O . VAL A 1 108 ? 1.809 -0.051 14.546 1.00 74.12 108 VAL A O 1
ATOM 865 N N . THR A 1 109 ? 0.237 -1.572 15.026 1.00 69.50 109 THR A N 1
ATOM 866 C CA . THR A 1 109 ? -0.261 -0.895 16.230 1.00 69.50 109 THR A CA 1
ATOM 867 C C . THR A 1 109 ? 0.019 -1.741 17.472 1.00 69.50 109 THR A C 1
ATOM 869 O O . THR A 1 109 ? 0.299 -2.941 17.384 1.00 69.50 109 THR A O 1
ATOM 872 N N . ALA A 1 110 ? -0.102 -1.143 18.663 1.00 62.00 110 ALA A N 1
ATOM 873 C CA . ALA A 1 110 ? 0.006 -1.872 19.931 1.00 62.00 110 ALA A CA 1
ATOM 874 C C . ALA A 1 110 ? -0.953 -3.080 20.000 1.00 62.00 110 ALA A C 1
ATOM 876 O O . ALA A 1 110 ? -0.667 -4.084 20.653 1.00 62.00 110 ALA A O 1
ATOM 877 N N . THR A 1 111 ? -2.089 -3.015 19.307 1.00 57.88 111 THR A N 1
ATOM 878 C CA . THR A 1 111 ? -3.044 -4.122 19.246 1.00 57.88 111 THR A CA 1
ATOM 879 C C . THR A 1 111 ? -2.667 -5.176 18.211 1.00 57.88 111 THR A C 1
ATOM 881 O O . THR A 1 111 ? -2.857 -6.355 18.499 1.00 57.88 111 THR A O 1
ATOM 884 N N . THR A 1 112 ? -2.047 -4.808 17.081 1.00 55.78 112 THR A N 1
ATOM 885 C CA . THR A 1 112 ? -1.407 -5.779 16.171 1.00 55.78 112 THR A CA 1
ATOM 886 C C . THR A 1 112 ? -0.393 -6.635 16.933 1.00 55.78 112 THR A C 1
ATOM 888 O O . THR A 1 112 ? -0.457 -7.861 16.874 1.00 55.78 112 THR A O 1
ATOM 891 N N . LEU A 1 113 ? 0.469 -6.007 17.743 1.00 49.84 113 LEU A N 1
ATOM 892 C CA . LEU A 1 113 ? 1.440 -6.711 18.589 1.00 49.84 113 LEU A CA 1
ATOM 893 C C . LEU A 1 113 ? 0.749 -7.644 19.594 1.00 49.84 113 LEU A C 1
ATOM 895 O O . LEU A 1 113 ? 1.101 -8.818 19.695 1.00 49.84 113 LEU A O 1
ATOM 899 N N . ARG A 1 114 ? -0.288 -7.166 20.296 1.00 45.56 114 ARG A N 1
ATOM 900 C CA . ARG A 1 114 ? -1.037 -7.985 21.265 1.00 45.56 114 ARG A CA 1
ATOM 901 C C . ARG A 1 114 ? -1.779 -9.156 20.619 1.00 45.56 114 ARG A C 1
ATOM 903 O O . ARG A 1 114 ? -1.826 -10.224 21.221 1.00 45.56 114 ARG A O 1
ATOM 910 N N . HIS A 1 115 ? -2.342 -8.994 19.422 1.00 45.91 115 HIS A N 1
ATOM 911 C CA . HIS A 1 115 ? -3.056 -10.074 18.738 1.00 45.91 115 HIS A CA 1
ATOM 912 C C . HIS A 1 115 ? -2.090 -11.137 18.198 1.00 45.91 115 HIS A C 1
ATOM 914 O O . HIS A 1 115 ? -2.347 -12.324 18.388 1.00 45.91 115 HIS A O 1
ATOM 920 N N . CYS A 1 116 ? -0.941 -10.727 17.644 1.00 40.53 116 CYS A N 1
ATOM 921 C CA . CYS A 1 116 ? 0.133 -11.643 17.243 1.00 40.53 116 CYS A CA 1
ATOM 922 C C . CYS A 1 116 ? 0.679 -12.460 18.428 1.00 40.53 116 CYS A C 1
ATOM 924 O O . CYS A 1 116 ? 1.004 -13.633 18.269 1.00 40.53 116 CYS A O 1
ATOM 926 N N . ILE A 1 117 ? 0.741 -11.865 19.626 1.00 36.19 117 ILE A N 1
ATOM 927 C CA . ILE A 1 117 ? 1.198 -12.543 20.850 1.00 36.19 117 ILE A CA 1
ATOM 928 C C . ILE A 1 117 ? 0.118 -13.480 21.421 1.00 36.19 117 ILE A C 1
ATOM 930 O O . ILE A 1 117 ? 0.439 -14.555 21.922 1.00 36.19 117 ILE A O 1
ATOM 934 N N . ARG A 1 118 ? -1.167 -13.102 21.352 1.00 32.38 118 ARG A N 1
ATOM 935 C CA . ARG A 1 118 ? -2.267 -13.861 21.982 1.00 32.38 118 ARG A CA 1
ATOM 936 C C . ARG A 1 118 ? -2.805 -14.997 21.112 1.00 32.38 118 ARG A C 1
ATOM 938 O O . ARG A 1 118 ? -3.299 -15.984 21.646 1.00 32.38 118 ARG A O 1
ATOM 945 N N . TYR A 1 119 ? -2.675 -14.877 19.794 1.00 38.69 119 TYR A N 1
ATOM 946 C CA . TYR A 1 119 ? -3.021 -15.913 18.831 1.00 38.69 119 TYR A CA 1
ATOM 947 C C . TYR A 1 119 ? -1.780 -16.270 18.007 1.00 38.69 119 TYR A C 1
ATOM 949 O O . TYR A 1 119 ? -1.607 -15.797 16.889 1.00 38.69 119 TYR A O 1
ATOM 957 N N . GLN A 1 120 ? -0.977 -17.232 18.479 1.00 39.81 120 GLN A N 1
ATOM 958 C CA . GLN A 1 120 ? -0.029 -17.974 17.623 1.00 39.81 120 GLN A CA 1
ATOM 959 C C . GLN A 1 120 ? -0.726 -18.788 16.501 1.00 39.81 120 GLN A C 1
ATOM 961 O O . GLN A 1 120 ? -0.129 -19.662 15.873 1.00 39.81 120 GLN A O 1
ATOM 966 N N . ARG A 1 121 ? -2.012 -18.534 16.234 1.00 35.31 121 ARG A N 1
ATOM 967 C CA . ARG A 1 121 ? -2.819 -19.186 15.210 1.00 35.31 121 ARG A CA 1
ATOM 968 C C . ARG A 1 121 ? -3.685 -18.147 14.489 1.00 35.31 121 ARG A C 1
ATOM 970 O O . ARG A 1 121 ? -4.776 -17.825 14.936 1.00 35.31 121 ARG A O 1
ATOM 977 N N . GLN A 1 122 ? -3.169 -17.734 13.329 1.00 43.78 122 GLN A N 1
ATOM 978 C CA . GLN A 1 122 ? -3.875 -17.225 12.144 1.00 43.78 122 GLN A CA 1
ATOM 979 C C . GLN A 1 122 ? -4.221 -15.721 12.054 1.00 43.78 122 GLN A C 1
ATOM 981 O O . GLN A 1 122 ? -5.382 -15.335 12.036 1.00 43.78 122 GLN A O 1
ATOM 986 N N . ILE A 1 123 ? -3.222 -14.896 11.717 1.00 40.72 123 ILE A N 1
ATOM 987 C CA . ILE A 1 123 ? -3.248 -14.304 10.367 1.00 40.72 123 ILE A CA 1
ATOM 988 C C . ILE A 1 123 ? -2.343 -15.196 9.525 1.00 40.72 123 ILE A C 1
ATOM 990 O O . ILE A 1 123 ? -1.130 -15.020 9.467 1.00 40.72 123 ILE A O 1
ATOM 994 N N . THR A 1 124 ? -2.920 -16.244 8.947 1.00 38.66 124 THR A N 1
ATOM 995 C CA . THR A 1 124 ? -2.232 -16.999 7.907 1.00 38.66 124 THR A CA 1
ATOM 996 C C . THR A 1 124 ? -2.505 -16.247 6.621 1.00 38.66 124 THR A C 1
ATOM 998 O O . THR A 1 124 ? -3.547 -16.440 6.001 1.00 38.66 124 THR A O 1
ATOM 1001 N N . ILE A 1 125 ? -1.571 -15.387 6.213 1.00 42.25 125 ILE A N 1
ATOM 1002 C CA . ILE A 1 125 ? -1.392 -15.175 4.779 1.00 42.25 125 ILE A CA 1
ATOM 1003 C C . ILE A 1 125 ? -1.039 -16.565 4.268 1.00 42.25 125 ILE A C 1
ATOM 1005 O O . ILE A 1 125 ? 0.025 -17.094 4.591 1.00 42.25 125 ILE A O 1
ATOM 1009 N N . VAL A 1 126 ? -1.998 -17.238 3.629 1.00 35.16 126 VAL A N 1
ATOM 1010 C CA . VAL A 1 126 ? -1.774 -18.561 3.052 1.00 35.16 126 VAL A CA 1
ATOM 1011 C C . VAL A 1 126 ? -0.822 -18.336 1.893 1.00 35.16 126 VAL A C 1
ATOM 1013 O O . VAL A 1 126 ? -1.227 -18.138 0.754 1.00 35.16 126 VAL A O 1
ATOM 1016 N N . THR A 1 127 ? 0.471 -18.353 2.190 1.00 38.38 127 THR A N 1
ATOM 1017 C CA . THR A 1 127 ? 1.523 -18.423 1.193 1.00 38.38 127 THR A CA 1
ATOM 1018 C C . THR A 1 127 ? 1.536 -19.858 0.653 1.00 38.38 127 THR A C 1
ATOM 1020 O O . THR A 1 127 ? 2.449 -20.650 0.882 1.00 38.38 127 THR A O 1
ATOM 1023 N N . GLY A 1 128 ? 0.467 -20.241 -0.056 1.00 30.30 128 GLY A N 1
ATOM 1024 C CA . GLY A 1 128 ? 0.396 -21.511 -0.787 1.00 30.30 128 GLY A CA 1
ATOM 1025 C C . GLY A 1 128 ? 1.587 -21.678 -1.739 1.00 30.30 128 GLY A C 1
ATOM 1026 O O . GLY A 1 128 ? 2.041 -22.796 -1.974 1.00 30.30 128 GLY A O 1
ATOM 1027 N N . TYR A 1 129 ? 2.169 -20.556 -2.170 1.00 36.88 129 TYR A N 1
ATOM 1028 C CA . TYR A 1 129 ? 3.396 -20.475 -2.952 1.00 36.88 129 TYR A CA 1
ATOM 1029 C C . TYR A 1 129 ? 4.636 -21.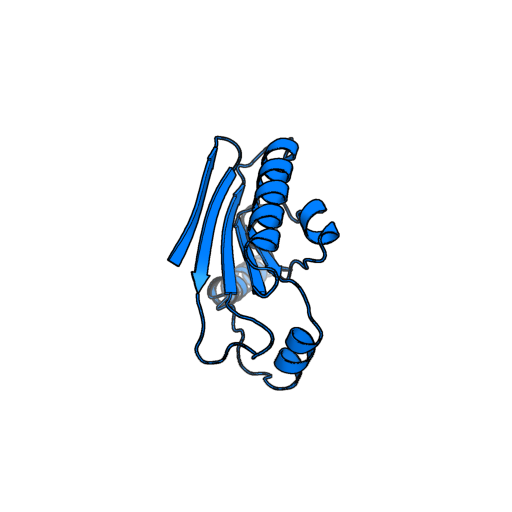048 -2.241 1.00 36.88 129 TYR A C 1
ATOM 1031 O O . TYR A 1 129 ? 5.415 -21.762 -2.871 1.00 36.88 129 TYR A O 1
ATOM 1039 N N . THR A 1 130 ? 4.825 -20.847 -0.929 1.00 40.66 130 THR A N 1
ATOM 1040 C CA . THR A 1 130 ? 6.099 -21.222 -0.277 1.00 40.66 130 THR A CA 1
ATOM 1041 C C . THR A 1 130 ? 6.264 -22.731 -0.090 1.00 40.66 130 THR A C 1
ATOM 1043 O O . THR A 1 130 ? 7.382 -23.237 -0.161 1.00 40.66 130 THR A O 1
ATOM 1046 N N . LYS A 1 131 ? 5.181 -23.494 0.136 1.00 33.53 131 LYS A N 1
ATOM 1047 C CA . LYS A 1 131 ? 5.288 -24.953 0.369 1.00 33.53 131 LYS A CA 1
ATOM 1048 C C . LYS A 1 131 ? 5.576 -25.750 -0.901 1.00 33.53 131 LYS A C 1
ATOM 1050 O O . LYS A 1 131 ? 6.274 -26.762 -0.820 1.00 33.53 131 LYS A O 1
ATOM 1055 N N . VAL A 1 132 ? 5.048 -25.313 -2.043 1.00 44.47 132 VAL A N 1
ATOM 1056 C CA . VAL A 1 132 ? 5.299 -25.957 -3.340 1.00 44.47 132 VAL A CA 1
ATOM 1057 C C . VAL A 1 132 ? 6.731 -25.649 -3.791 1.00 44.47 132 VAL A C 1
ATOM 1059 O O . VAL A 1 132 ? 7.495 -26.571 -4.069 1.00 44.47 132 VAL A O 1
ATOM 1062 N N . TYR A 1 133 ? 7.163 -24.386 -3.709 1.00 44.69 133 TYR A N 1
ATOM 1063 C CA . TYR A 1 133 ? 8.486 -23.987 -4.201 1.00 44.69 133 TYR A CA 1
ATOM 1064 C C . TYR A 1 133 ? 9.665 -24.413 -3.316 1.00 44.69 133 TYR A C 1
ATOM 1066 O O . TYR A 1 133 ? 10.713 -24.769 -3.856 1.00 44.69 133 TYR A O 1
ATOM 1074 N N . CYS A 1 134 ? 9.521 -24.472 -1.983 1.00 43.53 134 CYS A N 1
ATOM 1075 C CA . CYS A 1 134 ? 10.580 -25.007 -1.108 1.00 43.53 134 CYS A CA 1
ATOM 1076 C C . CYS A 1 134 ? 10.862 -26.500 -1.353 1.00 43.53 134 CYS A C 1
ATOM 1078 O O . CYS A 1 134 ? 11.957 -26.976 -1.053 1.00 43.53 134 CYS A O 1
ATOM 1080 N N . LYS A 1 135 ? 9.894 -27.268 -1.874 1.00 46.19 135 LYS A N 1
ATOM 1081 C CA . LYS A 1 135 ? 10.134 -28.657 -2.297 1.00 46.19 135 LYS A CA 1
ATOM 1082 C C . LYS A 1 135 ? 10.856 -28.712 -3.641 1.00 46.19 135 LYS A C 1
ATOM 1084 O O . LYS A 1 135 ? 11.795 -29.496 -3.772 1.00 46.19 135 LYS A O 1
ATOM 1089 N N . GLU A 1 136 ? 10.452 -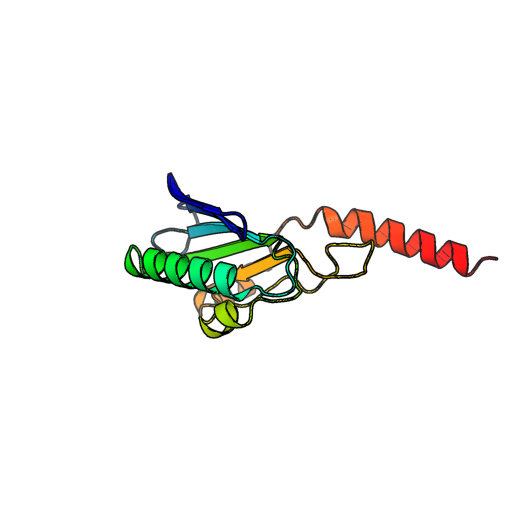27.875 -4.592 1.00 48.59 136 GLU A N 1
ATOM 1090 C CA . GLU A 1 136 ? 11.029 -27.828 -5.939 1.00 48.59 136 GLU A CA 1
ATOM 1091 C C . GLU A 1 136 ? 12.500 -27.378 -5.918 1.00 48.59 136 GLU A C 1
ATOM 1093 O O . GLU A 1 136 ? 13.371 -28.051 -6.466 1.00 48.59 136 GLU A O 1
ATOM 1098 N N . THR A 1 137 ? 12.819 -26.313 -5.176 1.00 46.50 137 THR A N 1
ATOM 1099 C CA . THR A 1 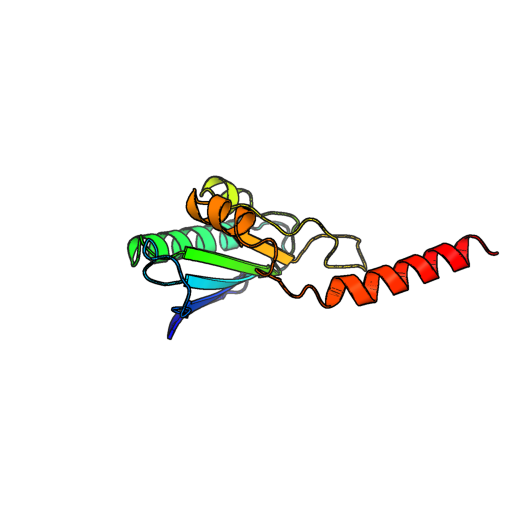137 ? 14.203 -25.819 -5.019 1.00 46.50 137 THR A CA 1
ATOM 1100 C C . THR A 1 137 ? 15.109 -26.827 -4.312 1.00 46.50 137 THR A C 1
ATOM 1102 O O . THR A 1 137 ? 16.230 -27.054 -4.760 1.00 46.50 137 THR A O 1
ATOM 1105 N N . ARG A 1 138 ? 14.631 -27.523 -3.270 1.00 48.28 138 ARG A N 1
ATOM 1106 C CA . ARG A 1 138 ? 15.408 -28.597 -2.616 1.00 48.28 138 ARG A CA 1
ATOM 1107 C C . ARG A 1 138 ? 15.678 -29.791 -3.534 1.00 48.28 138 ARG A C 1
ATOM 1109 O O . ARG A 1 138 ? 16.716 -30.429 -3.386 1.00 48.28 138 ARG A O 1
ATOM 1116 N N . ARG A 1 139 ? 14.765 -30.114 -4.457 1.00 50.25 139 ARG A N 1
ATOM 1117 C CA . ARG A 1 139 ? 14.981 -31.167 -5.466 1.00 50.25 139 ARG A CA 1
ATOM 1118 C C . ARG A 1 139 ? 16.025 -30.750 -6.498 1.00 50.25 139 ARG A C 1
ATOM 1120 O O . ARG A 1 139 ? 16.892 -31.549 -6.826 1.00 50.25 139 ARG A O 1
ATOM 1127 N N . LEU A 1 140 ? 15.974 -29.501 -6.958 1.00 49.25 140 LEU A N 1
ATOM 1128 C CA . LEU A 1 140 ? 16.925 -28.969 -7.937 1.00 49.25 140 LEU A CA 1
ATOM 1129 C C . LEU A 1 140 ? 18.349 -28.849 -7.376 1.00 49.25 140 LEU A C 1
ATOM 1131 O O . LEU A 1 140 ? 19.299 -29.142 -8.095 1.00 49.25 140 LEU A O 1
ATOM 1135 N N . VAL A 1 141 ? 18.504 -28.485 -6.098 1.00 54.31 141 VAL A N 1
ATOM 1136 C CA . VAL A 1 141 ? 19.818 -28.466 -5.426 1.00 54.31 141 VAL A CA 1
ATOM 1137 C C . VAL A 1 141 ? 20.364 -29.888 -5.259 1.00 54.31 141 VAL A C 1
ATOM 1139 O O . VAL A 1 141 ? 21.481 -30.160 -5.678 1.00 54.31 141 VAL A O 1
ATOM 1142 N N . LYS A 1 142 ? 19.547 -30.839 -4.778 1.00 50.91 142 LYS A N 1
ATOM 1143 C CA . LYS A 1 142 ? 19.977 -32.242 -4.622 1.00 50.91 142 LYS A CA 1
ATOM 1144 C C . LYS A 1 142 ? 20.407 -32.920 -5.925 1.00 50.91 142 LYS A C 1
ATOM 1146 O O . LYS A 1 142 ? 21.253 -33.801 -5.879 1.00 50.91 142 LYS A O 1
ATOM 1151 N N . ASN A 1 143 ? 19.835 -32.533 -7.064 1.00 53.09 143 ASN A N 1
ATOM 1152 C CA . ASN A 1 143 ? 20.211 -33.096 -8.363 1.00 53.09 143 ASN A CA 1
ATOM 1153 C C . ASN A 1 143 ? 21.471 -32.453 -8.964 1.00 53.09 143 ASN A C 1
ATOM 1155 O O . ASN A 1 143 ? 22.063 -33.042 -9.861 1.00 53.09 143 ASN A O 1
ATOM 1159 N N . LYS A 1 144 ? 21.888 -31.269 -8.494 1.00 51.44 144 LYS A N 1
ATOM 1160 C CA . LYS A 1 144 ? 23.164 -30.655 -8.896 1.00 51.44 144 LYS A CA 1
ATOM 1161 C C . LYS A 1 144 ? 24.359 -31.237 -8.145 1.00 51.44 144 LYS A C 1
ATOM 1163 O O . LYS A 1 144 ? 25.431 -31.305 -8.723 1.00 51.44 144 LYS A O 1
ATOM 1168 N N . ASP A 1 145 ? 24.157 -31.696 -6.912 1.00 53.31 145 ASP A N 1
ATOM 1169 C CA . ASP A 1 145 ? 25.211 -32.311 -6.090 1.00 53.31 145 ASP A CA 1
ATOM 1170 C C . ASP A 1 145 ? 25.412 -33.817 -6.382 1.00 53.31 145 ASP A C 1
ATOM 1172 O O . ASP A 1 145 ? 26.224 -34.473 -5.732 1.00 53.31 145 ASP A O 1
ATOM 1176 N N . ALA A 1 146 ? 24.643 -34.385 -7.320 1.00 53.75 146 ALA A N 1
ATOM 1177 C CA . ALA A 1 146 ? 24.636 -35.812 -7.662 1.00 53.75 146 ALA A CA 1
ATOM 1178 C C . ALA A 1 146 ? 25.206 -36.129 -9.062 1.00 53.75 146 ALA A C 1
ATOM 1180 O O . ALA A 1 146 ? 25.080 -37.270 -9.508 1.00 53.75 146 ALA A O 1
ATOM 1181 N N . ASN A 1 147 ? 25.812 -35.142 -9.736 1.00 42.53 147 ASN A N 1
ATOM 1182 C CA . ASN A 1 147 ? 26.503 -35.282 -11.024 1.00 42.53 147 ASN A CA 1
ATOM 1183 C C . ASN A 1 147 ? 27.956 -34.821 -10.916 1.00 42.53 147 ASN A C 1
ATOM 1185 O O . ASN A 1 147 ? 28.166 -33.696 -10.412 1.00 42.53 147 ASN A O 1
#

Secondary structure (DSSP, 8-state):
-EEEEEE-SSEEEEEEEE--TT--TT-SEEEEEEEEEPP-S--HHHHHHHHHHHHHHHHH-TTEEEEEEEE-SSS--HHHHHTTEEE---S-SBTTTTB--EEEEEE--HHHHHHHHH-SS------HHHHHHHHHHHHHHHHHTT-

pLDDT: mean 79.89, std 21.48, range [30.3, 97.5]

InterPro domains:
  IPR036691 Endonuclease/exonuclease/phosphatase superfamily [G3DSA:3.60.10.10] (2-128)
  IPR036691 Endonuclease/exonuclease/phosphatase superfamily [SSF56219] (14-109)